Protein AF-A0A433DNU4-F1 (afdb_monomer_lite)

Secondary structure (DSSP, 8-state):
-HHHHHHHHHHHHHHHHHHHHHHHHHHHHHHHHHHHHHHHHHHHHHHHHHHHHHHHHHHHHHHHHHHHHHHHHHHHHHHS-HHHHHHHHHHHHHHHHHTTSS--GGGS-HHHHHHHHT--HHHHHHHHHHHHHHHHTT--TT-

Radius of gyration: 41.93 Å; chains: 1; bounding box: 78×26×116 Å

Sequence (143 aa):
MEQAEAAAIRLRDQNARALVEAERREQQAERIAADRKTAAARAAQDERDTAAAALEAARLRAEAARIEAAAIEHEDYARLSPRERNERR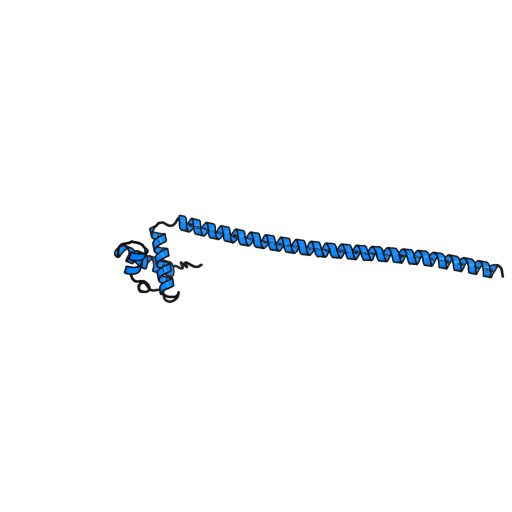VARMLLEASGGEGVTLESVPLADIQEALGVGRTTASELRSAALTLLQTGYSPNS

Foldseek 3Di:
DVVVVVVVVVVVVVVVVVVVVVVVVVVVVVVVVVVVVVVVVVVVVVVVVVVVVVVVVVVVVVVVVVVVVVVVVVVVVVPDDPLRVLLQVLLVQQCVLVVNPDRDLVSDDLVVSCVVSVDDSVSSSVSSVSSVVCVVVPDDPVD

pLDDT: mean 92.31, std 7.17, range [55.88, 98.0]

Structure (mmCIF, N/CA/C/O backbone):
data_AF-A0A433DNU4-F1
#
_entry.id   AF-A0A433DNU4-F1
#
loop_
_atom_site.group_PDB
_atom_site.id
_atom_site.type_symbol
_atom_site.label_atom_id
_atom_site.label_alt_id
_atom_site.label_comp_id
_atom_site.label_asym_id
_atom_site.label_entity_id
_atom_site.label_seq_id
_atom_site.pdbx_PDB_ins_code
_atom_site.Cartn_x
_atom_site.Cartn_y
_atom_site.Cartn_z
_atom_site.occupancy
_atom_site.B_iso_or_equiv
_atom_site.auth_seq_id
_atom_site.auth_comp_id
_atom_site.auth_asym_id
_atom_site.auth_atom_id
_atom_site.pdbx_PDB_model_num
ATOM 1 N N . MET A 1 1 ? 48.368 -1.852 -76.437 1.00 63.19 1 MET A N 1
ATOM 2 C CA . MET A 1 1 ? 48.571 -2.508 -75.125 1.00 63.19 1 MET A CA 1
ATOM 3 C C . MET A 1 1 ? 48.552 -1.491 -73.985 1.00 63.19 1 MET A C 1
ATOM 5 O O . MET A 1 1 ? 47.796 -1.691 -73.049 1.00 63.19 1 MET A O 1
ATOM 9 N N . GLU A 1 2 ? 49.217 -0.342 -74.123 1.00 74.94 2 GLU A N 1
ATOM 10 C CA . GLU A 1 2 ? 49.277 0.739 -73.115 1.00 74.94 2 GLU A CA 1
ATOM 11 C C . GLU A 1 2 ? 47.912 1.271 -72.605 1.00 74.94 2 GLU A C 1
ATOM 13 O O . GLU A 1 2 ? 47.720 1.484 -71.410 1.00 74.94 2 GLU A O 1
ATOM 18 N N . GLN A 1 3 ? 46.903 1.412 -73.476 1.00 78.00 3 GLN A N 1
ATOM 19 C CA . GLN A 1 3 ? 45.555 1.846 -73.061 1.00 78.00 3 GLN A CA 1
ATOM 20 C C . GLN A 1 3 ? 44.812 0.810 -72.195 1.00 78.00 3 GLN A C 1
ATOM 22 O O . GLN A 1 3 ? 44.015 1.187 -71.337 1.00 78.00 3 GLN A O 1
ATOM 27 N N . ALA A 1 4 ? 45.076 -0.485 -72.400 1.00 81.25 4 ALA A N 1
ATOM 28 C CA . ALA A 1 4 ? 44.458 -1.559 -71.624 1.00 81.25 4 ALA A CA 1
ATOM 29 C C . ALA A 1 4 ? 45.068 -1.652 -70.215 1.00 81.25 4 ALA A C 1
ATOM 31 O O . ALA A 1 4 ? 44.347 -1.847 -69.239 1.00 81.25 4 ALA A O 1
ATOM 32 N N . GLU A 1 5 ? 46.377 -1.425 -70.095 1.00 85.44 5 GLU A N 1
ATOM 33 C CA . GLU A 1 5 ? 47.080 -1.363 -68.809 1.00 85.44 5 GLU A CA 1
ATOM 34 C C . GLU A 1 5 ? 46.634 -0.151 -67.982 1.00 85.44 5 GLU A C 1
ATOM 36 O O . GLU A 1 5 ? 46.298 -0.288 -66.805 1.00 85.44 5 GLU A O 1
ATOM 41 N N . ALA A 1 6 ? 46.517 1.024 -68.609 1.00 85.94 6 ALA A N 1
ATOM 42 C CA . ALA A 1 6 ? 46.007 2.222 -67.945 1.00 85.94 6 ALA A CA 1
ATOM 43 C C . ALA A 1 6 ? 44.557 2.052 -67.450 1.00 85.94 6 ALA A C 1
ATOM 45 O O . ALA A 1 6 ? 44.207 2.544 -66.375 1.00 85.94 6 ALA A O 1
ATOM 46 N N . ALA A 1 7 ? 43.708 1.346 -68.203 1.00 88.31 7 ALA A N 1
ATOM 47 C CA . ALA A 1 7 ? 42.344 1.030 -67.781 1.00 88.31 7 ALA A CA 1
ATOM 48 C C . ALA A 1 7 ? 42.316 0.039 -66.603 1.00 88.31 7 ALA A C 1
ATOM 50 O O . ALA A 1 7 ? 41.555 0.240 -65.656 1.00 88.31 7 ALA A O 1
ATOM 51 N N . ALA A 1 8 ? 43.178 -0.982 -66.619 1.00 89.06 8 ALA A N 1
ATOM 52 C CA . ALA A 1 8 ? 43.292 -1.955 -65.534 1.00 89.06 8 ALA A CA 1
ATOM 53 C C . ALA A 1 8 ? 43.754 -1.309 -64.215 1.00 89.06 8 ALA A C 1
ATOM 55 O O . ALA A 1 8 ? 43.208 -1.615 -63.154 1.00 89.06 8 ALA A O 1
ATOM 56 N N . ILE A 1 9 ? 44.703 -0.367 -64.278 1.00 92.31 9 ILE A N 1
ATOM 57 C CA . ILE A 1 9 ? 45.168 0.392 -63.107 1.00 92.31 9 ILE A CA 1
ATOM 58 C C . ILE A 1 9 ? 44.030 1.246 -62.532 1.00 92.31 9 ILE A C 1
ATOM 60 O O . ILE A 1 9 ? 43.756 1.178 -61.336 1.00 92.31 9 ILE A O 1
ATOM 64 N N . ARG A 1 10 ? 43.295 1.980 -63.379 1.00 91.38 10 ARG A N 1
ATOM 65 C CA . ARG A 1 10 ? 42.153 2.798 -62.928 1.00 91.38 10 ARG A CA 1
ATOM 66 C C . ARG A 1 10 ? 41.059 1.959 -62.276 1.00 91.38 10 ARG A C 1
ATOM 68 O O . ARG A 1 10 ? 40.507 2.375 -61.262 1.00 91.38 10 ARG A O 1
ATOM 75 N N . LEU A 1 11 ? 40.756 0.790 -62.836 1.00 92.81 11 LEU A N 1
ATOM 76 C CA . LEU A 1 11 ? 39.760 -0.118 -62.270 1.00 92.81 11 LEU A CA 1
ATOM 77 C C . LEU A 1 11 ? 40.209 -0.658 -60.906 1.00 92.81 11 LEU A C 1
ATOM 79 O O . LEU A 1 11 ? 39.413 -0.718 -59.972 1.00 92.81 11 LEU A O 1
ATOM 83 N N . ARG A 1 12 ? 41.494 -1.000 -60.762 1.00 91.75 12 ARG A N 1
ATOM 84 C CA . ARG A 1 12 ? 42.066 -1.436 -59.482 1.00 91.75 12 ARG A CA 1
ATOM 85 C C . ARG A 1 12 ? 41.983 -0.337 -58.422 1.00 91.75 12 ARG A C 1
ATOM 87 O O . ARG A 1 12 ? 41.582 -0.627 -57.298 1.00 91.75 12 ARG A O 1
ATOM 94 N N . ASP A 1 13 ? 42.292 0.904 -58.784 1.00 93.44 13 ASP A N 1
ATOM 95 C CA . ASP A 1 13 ? 42.215 2.048 -57.871 1.00 93.44 13 ASP A CA 1
ATOM 96 C C . ASP A 1 13 ? 40.772 2.371 -57.466 1.00 93.44 13 ASP A C 1
ATOM 98 O O . ASP A 1 13 ? 40.503 2.672 -56.303 1.00 93.44 13 ASP A O 1
ATOM 102 N N . GLN A 1 14 ? 39.826 2.283 -58.405 1.00 93.69 14 GLN A N 1
ATOM 103 C CA . GLN A 1 14 ? 38.398 2.449 -58.121 1.00 93.69 14 GLN A CA 1
ATOM 104 C C . GLN A 1 14 ? 37.888 1.362 -57.173 1.00 93.69 14 GLN A C 1
ATOM 106 O O . GLN A 1 14 ? 37.231 1.681 -56.184 1.00 93.69 14 GLN A O 1
ATOM 111 N N . ASN A 1 15 ? 38.253 0.103 -57.420 1.00 93.81 15 ASN A N 1
ATOM 112 C CA . ASN A 1 15 ? 37.898 -1.010 -56.543 1.00 93.81 15 ASN A CA 1
ATOM 113 C C . ASN A 1 15 ? 38.523 -0.852 -55.151 1.00 93.81 15 ASN A C 1
ATOM 115 O O . ASN A 1 15 ? 37.842 -1.058 -54.151 1.00 93.81 15 ASN A O 1
ATOM 119 N N . ALA A 1 16 ? 39.786 -0.423 -55.061 1.00 93.75 16 ALA A N 1
ATOM 120 C CA . ALA A 1 16 ? 40.445 -0.172 -53.781 1.00 93.75 16 ALA A CA 1
ATOM 121 C C . ALA A 1 16 ? 39.746 0.942 -52.980 1.00 93.75 16 ALA A C 1
ATOM 123 O O . ALA A 1 16 ? 39.522 0.791 -51.781 1.00 93.75 16 ALA A O 1
ATOM 124 N N . ARG A 1 17 ? 39.340 2.038 -53.636 1.00 94.56 17 ARG A N 1
ATOM 125 C CA . ARG A 1 17 ? 38.573 3.120 -52.991 1.00 94.56 17 ARG A CA 1
ATOM 126 C C . ARG A 1 17 ? 37.192 2.651 -52.538 1.00 94.56 17 ARG A C 1
ATOM 128 O O . ARG A 1 17 ? 36.797 2.953 -51.416 1.00 94.56 17 ARG A O 1
ATOM 135 N N . ALA A 1 18 ? 36.497 1.878 -53.371 1.00 93.88 18 ALA A N 1
ATOM 136 C CA . ALA A 1 18 ? 35.186 1.328 -53.042 1.00 93.88 18 ALA A CA 1
ATOM 137 C C . ALA A 1 18 ? 35.239 0.392 -51.824 1.00 93.88 18 ALA A C 1
ATOM 139 O O . ALA A 1 18 ? 34.358 0.463 -50.972 1.00 93.88 18 ALA A O 1
ATOM 140 N N . LEU A 1 19 ? 36.288 -0.431 -51.700 1.00 95.00 19 LEU A N 1
ATOM 141 C CA . LEU A 1 19 ? 36.490 -1.300 -50.536 1.00 95.00 19 LEU A CA 1
ATOM 142 C C . LEU A 1 19 ? 36.705 -0.494 -49.249 1.00 95.00 19 LEU A C 1
ATOM 144 O O . LEU A 1 19 ? 36.055 -0.769 -48.245 1.00 95.00 19 LEU A O 1
ATOM 148 N N . VAL A 1 20 ? 37.544 0.547 -49.288 1.00 95.56 20 VAL A N 1
ATOM 149 C CA . VAL A 1 20 ? 37.784 1.417 -48.121 1.00 95.56 20 VAL A CA 1
ATOM 150 C C . VAL A 1 20 ? 36.519 2.179 -47.714 1.00 95.56 20 VAL A C 1
ATOM 152 O O . VAL A 1 20 ? 36.244 2.355 -46.528 1.00 95.56 20 VAL A O 1
ATOM 155 N N . GLU A 1 21 ? 35.726 2.654 -48.676 1.00 95.25 21 GLU A N 1
ATOM 156 C CA . GLU A 1 21 ? 34.448 3.311 -48.381 1.00 95.25 21 GLU A CA 1
ATOM 157 C C . GLU A 1 21 ? 33.404 2.341 -47.822 1.00 95.25 21 GLU A C 1
ATOM 159 O O . GLU A 1 21 ? 32.663 2.715 -46.911 1.00 95.25 21 GLU A O 1
ATOM 164 N N . ALA A 1 22 ? 33.352 1.108 -48.333 1.00 95.00 22 ALA A N 1
ATOM 165 C CA . ALA A 1 22 ? 32.481 0.061 -47.811 1.00 95.00 22 ALA A CA 1
ATOM 166 C C . ALA A 1 22 ? 32.835 -0.275 -46.356 1.00 95.00 22 ALA A C 1
ATOM 168 O O . ALA A 1 22 ? 31.951 -0.257 -45.503 1.00 95.00 22 ALA A O 1
ATOM 169 N N . GLU A 1 23 ? 34.124 -0.451 -46.054 1.00 95.81 23 GLU A N 1
ATOM 170 C CA . GLU A 1 23 ? 34.609 -0.725 -44.699 1.00 95.81 23 GLU A CA 1
ATOM 171 C C . GLU A 1 23 ? 34.274 0.424 -43.733 1.00 95.81 23 GLU A C 1
ATOM 173 O O . GLU A 1 23 ? 33.783 0.204 -42.627 1.00 95.81 23 GLU A O 1
ATOM 178 N N . ARG A 1 24 ? 34.444 1.683 -44.161 1.00 95.88 24 ARG A N 1
ATOM 179 C CA . ARG A 1 24 ? 34.055 2.847 -43.343 1.00 95.88 24 ARG A CA 1
ATOM 180 C C . ARG A 1 24 ? 32.555 2.892 -43.061 1.00 95.88 24 ARG A C 1
ATOM 182 O O . ARG A 1 24 ? 32.159 3.247 -41.951 1.00 95.88 24 ARG A O 1
ATOM 189 N N . ARG A 1 25 ? 31.721 2.563 -44.052 1.00 95.94 25 ARG A N 1
ATOM 190 C CA . ARG A 1 25 ? 30.260 2.518 -43.880 1.00 95.94 25 ARG A CA 1
ATOM 191 C C . ARG A 1 25 ? 29.849 1.407 -42.923 1.00 95.94 25 ARG A C 1
ATOM 193 O O . ARG A 1 25 ? 28.977 1.642 -42.093 1.00 95.94 25 ARG A O 1
ATOM 200 N N . GLU A 1 26 ? 30.489 0.247 -43.012 1.00 96.31 26 GLU A N 1
ATOM 201 C CA . GLU A 1 26 ? 30.261 -0.875 -42.101 1.00 96.31 26 GLU A CA 1
ATOM 202 C C . GLU A 1 26 ? 30.638 -0.499 -40.664 1.00 96.31 26 GLU A C 1
ATOM 204 O O . GLU A 1 26 ? 29.782 -0.542 -39.783 1.00 96.31 26 GLU A O 1
ATOM 209 N N . GLN A 1 27 ? 31.843 0.034 -40.443 1.00 96.62 27 GLN A N 1
ATOM 210 C CA . GLN A 1 27 ? 32.275 0.505 -39.120 1.00 96.62 27 GLN A CA 1
ATOM 211 C C . GLN A 1 27 ? 31.345 1.588 -38.547 1.00 96.62 27 GLN A C 1
ATOM 213 O O . GLN A 1 27 ? 31.074 1.624 -37.345 1.00 96.62 27 GLN A O 1
ATOM 218 N N . GLN A 1 28 ? 30.839 2.498 -39.385 1.00 96.69 28 GLN A N 1
ATOM 219 C CA . GLN A 1 28 ? 29.879 3.510 -38.946 1.00 96.69 28 GLN A CA 1
ATOM 220 C C . GLN A 1 28 ? 28.520 2.890 -38.589 1.00 96.69 28 GLN A C 1
ATOM 222 O O . GLN A 1 28 ? 27.920 3.281 -37.586 1.00 96.69 28 GLN A O 1
ATOM 227 N N . ALA A 1 29 ? 28.038 1.926 -39.375 1.00 96.31 29 ALA A N 1
ATOM 228 C CA . ALA A 1 29 ? 26.800 1.209 -39.093 1.00 96.31 29 ALA A CA 1
ATOM 229 C C . ALA A 1 29 ? 26.895 0.413 -37.783 1.00 96.31 29 ALA A C 1
ATOM 231 O O . ALA A 1 29 ? 25.968 0.466 -36.974 1.00 96.31 29 ALA A O 1
ATOM 232 N N . GLU A 1 30 ? 28.027 -0.246 -37.531 1.00 96.94 30 GLU A N 1
ATOM 233 C CA . GLU A 1 30 ? 28.298 -0.960 -36.281 1.00 96.94 30 GLU A CA 1
ATOM 234 C C . GLU A 1 30 ? 28.281 -0.024 -35.070 1.00 96.94 30 GLU A C 1
ATOM 236 O O . GLU A 1 30 ? 27.625 -0.323 -34.070 1.00 96.94 30 GLU A O 1
ATOM 241 N N . ARG A 1 31 ? 28.927 1.147 -35.168 1.00 96.81 31 ARG A N 1
ATOM 242 C CA . ARG A 1 31 ? 28.902 2.162 -34.100 1.00 96.81 31 ARG A CA 1
ATOM 243 C C . ARG A 1 31 ? 27.484 2.643 -33.813 1.00 96.81 31 ARG A C 1
ATOM 245 O O . ARG A 1 31 ? 27.058 2.635 -32.664 1.00 96.81 31 ARG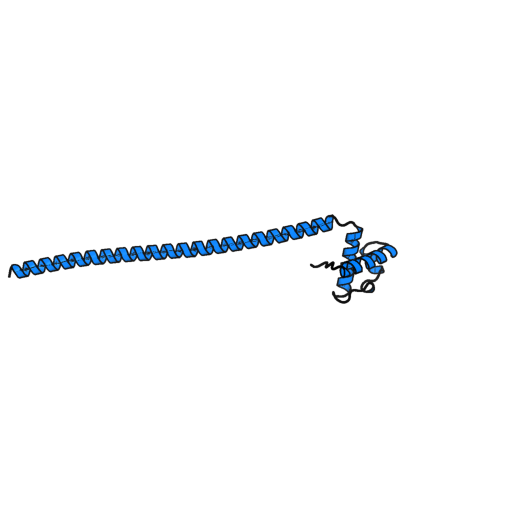 A O 1
ATOM 252 N N . ILE A 1 32 ? 26.718 2.974 -34.855 1.00 97.12 32 ILE A N 1
ATOM 253 C CA . ILE A 1 32 ? 25.320 3.405 -34.705 1.00 97.12 32 ILE A CA 1
ATOM 254 C C . ILE A 1 32 ? 24.474 2.297 -34.063 1.00 97.12 32 ILE A C 1
ATOM 256 O O . ILE A 1 32 ? 23.629 2.580 -33.212 1.00 97.12 32 ILE A O 1
ATOM 260 N N . ALA A 1 33 ? 24.679 1.036 -34.448 1.00 97.12 33 ALA A N 1
ATOM 261 C CA . ALA A 1 33 ? 23.966 -0.094 -33.861 1.00 97.12 33 ALA A CA 1
ATOM 262 C C . ALA A 1 33 ? 24.320 -0.286 -32.375 1.00 97.12 33 ALA A C 1
ATOM 264 O O . ALA A 1 33 ? 23.422 -0.493 -31.554 1.00 97.12 33 ALA A O 1
ATOM 265 N N . ALA A 1 34 ? 25.600 -0.165 -32.015 1.00 97.06 34 ALA A N 1
ATOM 266 C CA . ALA A 1 34 ? 26.070 -0.251 -30.634 1.00 97.06 34 ALA A CA 1
ATOM 267 C C . ALA A 1 34 ? 25.525 0.893 -29.761 1.00 97.06 34 ALA A C 1
ATOM 269 O O . ALA A 1 34 ? 25.031 0.647 -28.654 1.00 97.06 34 ALA A O 1
ATOM 270 N N . ASP A 1 35 ? 25.533 2.123 -30.277 1.00 97.19 35 ASP A N 1
ATOM 271 C CA . ASP A 1 35 ? 25.000 3.298 -29.585 1.00 97.19 35 ASP A CA 1
ATOM 272 C C . ASP A 1 35 ? 23.494 3.159 -29.352 1.00 97.19 35 ASP A C 1
ATOM 274 O O . ASP A 1 35 ? 23.013 3.368 -28.237 1.00 97.19 35 ASP A O 1
ATOM 278 N N . ARG A 1 36 ? 22.742 2.714 -30.368 1.00 96.81 36 ARG A N 1
ATOM 279 C CA . ARG A 1 36 ? 21.298 2.453 -30.245 1.00 96.81 36 ARG A CA 1
ATOM 280 C C . ARG A 1 36 ? 20.996 1.380 -29.209 1.00 96.81 36 ARG A C 1
ATOM 282 O O . ARG A 1 36 ? 20.087 1.558 -28.403 1.00 96.81 36 ARG A O 1
ATOM 289 N N . LYS A 1 37 ? 21.761 0.285 -29.201 1.00 97.25 37 LYS A N 1
ATOM 290 C CA . LYS A 1 37 ? 21.606 -0.783 -28.206 1.00 97.25 37 LYS A CA 1
ATOM 291 C C . LYS A 1 37 ? 21.859 -0.262 -26.790 1.00 97.25 37 LYS A C 1
ATOM 293 O O . LYS A 1 37 ? 21.103 -0.582 -25.878 1.00 97.25 37 LYS A O 1
ATOM 298 N N . THR A 1 38 ? 22.886 0.566 -26.617 1.00 97.44 38 THR A N 1
ATOM 299 C CA . THR A 1 38 ? 23.226 1.168 -25.321 1.00 97.44 38 THR A CA 1
ATOM 300 C C . THR A 1 38 ? 22.156 2.156 -24.861 1.00 97.44 38 THR A C 1
ATOM 302 O O . THR A 1 38 ? 21.745 2.114 -23.704 1.00 97.44 38 THR A O 1
ATOM 305 N N . ALA A 1 39 ? 21.659 3.008 -25.760 1.00 97.50 39 ALA A N 1
ATOM 306 C CA . ALA A 1 39 ? 20.583 3.949 -25.464 1.00 97.50 39 ALA A CA 1
ATOM 307 C C . ALA A 1 39 ? 19.282 3.228 -25.081 1.00 97.50 39 ALA A C 1
ATOM 309 O O . ALA A 1 39 ? 18.659 3.587 -24.087 1.00 97.50 39 ALA A O 1
ATOM 310 N N . ALA A 1 40 ? 18.912 2.171 -25.811 1.00 97.38 40 ALA A N 1
ATOM 311 C CA . ALA A 1 40 ? 17.735 1.364 -25.498 1.00 97.38 40 ALA A CA 1
ATOM 312 C C . ALA A 1 40 ? 17.859 0.658 -24.139 1.00 97.38 40 ALA A C 1
ATOM 314 O O . ALA A 1 40 ? 16.902 0.630 -23.371 1.00 97.38 40 ALA A O 1
ATOM 315 N N . ALA A 1 41 ? 19.041 0.124 -23.813 1.00 97.44 41 ALA A N 1
ATOM 316 C CA . ALA A 1 41 ? 19.285 -0.498 -22.514 1.00 97.44 41 ALA A CA 1
ATOM 317 C C . ALA A 1 41 ? 19.181 0.510 -21.359 1.00 97.44 41 ALA A C 1
ATOM 319 O O . ALA A 1 41 ? 18.607 0.182 -20.325 1.00 97.44 41 ALA A O 1
ATOM 320 N N . ARG A 1 42 ? 19.696 1.735 -21.543 1.00 97.81 42 ARG A N 1
ATOM 321 C CA . ARG A 1 42 ? 19.567 2.817 -20.554 1.00 97.81 42 ARG A CA 1
ATOM 322 C C . ARG A 1 42 ? 18.115 3.237 -20.366 1.00 97.81 42 ARG A C 1
ATOM 324 O O . ARG A 1 42 ? 17.648 3.223 -19.240 1.00 97.81 42 ARG A O 1
ATOM 331 N N . ALA A 1 43 ? 17.386 3.486 -21.454 1.00 97.44 43 ALA A N 1
ATOM 332 C CA . ALA A 1 43 ? 15.970 3.842 -21.382 1.00 97.44 43 ALA A CA 1
ATOM 333 C C . ALA A 1 43 ? 15.143 2.770 -20.649 1.00 97.44 43 ALA A C 1
ATOM 335 O O . ALA A 1 43 ? 14.367 3.089 -19.756 1.00 97.44 43 ALA A O 1
ATOM 336 N N . ALA A 1 44 ? 15.375 1.488 -20.953 1.00 97.44 44 ALA A N 1
ATOM 337 C CA . ALA A 1 44 ? 14.698 0.389 -20.270 1.00 97.44 44 ALA A CA 1
ATOM 338 C C . ALA A 1 44 ? 15.055 0.297 -18.775 1.00 97.44 44 ALA A C 1
ATOM 340 O O . ALA A 1 44 ? 14.233 -0.143 -17.973 1.00 97.44 44 ALA A O 1
ATOM 341 N N . GLN A 1 45 ? 16.277 0.675 -18.392 1.00 97.44 45 GLN A N 1
ATOM 342 C CA . GLN A 1 45 ? 16.684 0.728 -16.991 1.00 97.44 45 GLN A CA 1
ATOM 343 C C . GLN A 1 45 ? 16.027 1.913 -16.271 1.00 97.44 45 GLN A C 1
ATOM 345 O O . GLN A 1 45 ? 15.424 1.715 -15.220 1.00 97.44 45 GLN A O 1
ATOM 350 N N . ASP A 1 46 ? 16.049 3.100 -16.876 1.00 97.56 46 ASP A N 1
ATOM 351 C CA . ASP A 1 46 ? 15.431 4.312 -16.326 1.00 97.56 46 ASP A CA 1
ATOM 352 C C . ASP A 1 46 ? 13.916 4.129 -16.121 1.00 97.56 46 ASP A C 1
ATOM 354 O O . ASP A 1 46 ? 13.360 4.547 -15.102 1.00 97.56 46 ASP A O 1
ATOM 358 N N . GLU A 1 47 ? 13.237 3.446 -17.049 1.00 97.50 47 GLU A N 1
ATOM 359 C CA . GLU A 1 47 ? 11.820 3.085 -16.918 1.00 97.50 47 GLU A CA 1
ATOM 360 C C . GLU A 1 47 ? 11.567 2.158 -15.721 1.00 97.50 47 GLU A C 1
ATOM 362 O O . GLU A 1 47 ? 10.626 2.378 -14.953 1.00 97.50 47 GLU A O 1
ATOM 367 N N . ARG A 1 48 ? 12.414 1.138 -15.527 1.00 97.12 48 ARG A N 1
ATOM 368 C CA . ARG A 1 48 ? 12.307 0.215 -14.384 1.00 97.12 48 ARG A CA 1
ATOM 369 C C . ARG A 1 48 ? 12.530 0.933 -13.064 1.00 97.12 48 ARG A C 1
ATOM 371 O O . ARG A 1 48 ? 11.757 0.724 -12.131 1.00 97.12 48 ARG A O 1
ATOM 378 N N . ASP A 1 49 ? 13.544 1.785 -13.000 1.00 97.31 49 ASP A N 1
ATOM 379 C CA . ASP A 1 49 ? 13.889 2.529 -11.790 1.00 97.31 49 ASP A CA 1
ATOM 380 C C . ASP A 1 49 ? 12.790 3.543 -11.447 1.00 97.31 49 ASP A C 1
ATOM 382 O O . ASP A 1 49 ? 12.384 3.661 -10.289 1.00 97.31 49 ASP A O 1
ATOM 386 N N . THR A 1 50 ? 12.207 4.189 -12.460 1.00 97.25 50 THR A N 1
ATOM 387 C CA . THR A 1 50 ? 11.041 5.069 -12.292 1.00 97.25 50 THR A CA 1
ATOM 388 C C . THR A 1 50 ? 9.825 4.302 -11.768 1.00 97.25 50 THR A C 1
ATOM 390 O O . THR A 1 50 ? 9.161 4.756 -10.834 1.00 97.25 50 THR A O 1
ATOM 393 N N . ALA A 1 51 ? 9.532 3.125 -12.329 1.00 97.62 51 ALA A N 1
ATOM 394 C CA . ALA A 1 51 ? 8.423 2.289 -11.876 1.00 97.62 51 ALA A CA 1
ATOM 395 C C . ALA A 1 51 ? 8.628 1.792 -10.435 1.00 97.62 51 ALA A C 1
ATOM 397 O O . ALA A 1 51 ? 7.691 1.813 -9.633 1.00 97.62 51 ALA A O 1
ATOM 398 N N . ALA A 1 52 ? 9.854 1.396 -10.082 1.00 97.75 52 ALA A N 1
ATOM 399 C CA . ALA A 1 52 ? 10.208 0.984 -8.729 1.00 97.75 52 ALA A CA 1
ATOM 400 C C . ALA A 1 52 ? 10.047 2.140 -7.729 1.00 97.75 52 ALA A C 1
ATOM 402 O O . ALA A 1 52 ? 9.411 1.968 -6.689 1.00 97.75 52 ALA A O 1
ATOM 403 N N . ALA A 1 53 ? 10.533 3.336 -8.067 1.00 97.81 53 ALA A N 1
ATOM 404 C CA . ALA A 1 53 ? 10.379 4.523 -7.230 1.00 97.81 53 ALA A CA 1
ATOM 405 C C . ALA A 1 53 ? 8.903 4.909 -7.031 1.00 97.81 53 ALA A C 1
ATOM 407 O O . ALA A 1 53 ? 8.494 5.259 -5.922 1.00 97.81 53 ALA A O 1
ATOM 408 N N . ALA A 1 54 ? 8.081 4.806 -8.080 1.00 97.88 54 ALA A N 1
ATOM 409 C CA . ALA A 1 54 ? 6.646 5.064 -7.989 1.00 97.88 54 ALA A CA 1
ATOM 410 C C . ALA A 1 54 ? 5.936 4.062 -7.063 1.00 97.88 54 ALA A C 1
ATOM 412 O O . ALA A 1 54 ? 5.093 4.460 -6.253 1.00 97.88 54 ALA A O 1
ATOM 413 N N . LEU A 1 55 ? 6.301 2.779 -7.149 1.00 98.00 55 LEU A N 1
ATOM 414 C CA . LEU A 1 55 ? 5.767 1.730 -6.283 1.00 98.00 55 LEU A CA 1
ATOM 415 C C . LEU A 1 55 ? 6.148 1.959 -4.815 1.00 98.00 55 LEU A C 1
ATOM 417 O O . LEU A 1 55 ? 5.279 1.894 -3.946 1.00 98.00 55 LEU A O 1
ATOM 421 N N . GLU A 1 56 ? 7.414 2.269 -4.535 1.00 98.00 56 GLU A N 1
ATOM 422 C CA . GLU A 1 56 ? 7.871 2.575 -3.175 1.00 98.00 56 GLU A CA 1
ATOM 423 C C . GLU A 1 56 ? 7.180 3.819 -2.610 1.00 98.00 56 GLU A C 1
ATOM 425 O O . GLU A 1 56 ? 6.679 3.798 -1.487 1.00 98.00 56 GLU A O 1
ATOM 430 N N . ALA A 1 57 ? 7.029 4.879 -3.407 1.00 97.31 57 ALA A N 1
ATOM 431 C CA . ALA A 1 57 ? 6.287 6.062 -2.983 1.00 97.31 57 ALA A CA 1
ATOM 432 C C . ALA A 1 57 ? 4.815 5.745 -2.659 1.00 97.31 57 ALA A C 1
ATOM 434 O O . ALA A 1 57 ? 4.258 6.292 -1.708 1.00 97.31 57 ALA A O 1
ATOM 435 N N . ALA A 1 58 ? 4.165 4.866 -3.428 1.00 97.75 58 ALA A N 1
ATOM 436 C CA . ALA A 1 58 ? 2.803 4.421 -3.134 1.00 97.75 58 ALA A CA 1
ATOM 437 C C . ALA A 1 58 ? 2.732 3.611 -1.829 1.00 97.75 58 ALA A C 1
ATOM 439 O O . ALA A 1 58 ? 1.835 3.846 -1.019 1.00 97.75 58 ALA A O 1
ATOM 440 N N . ARG A 1 59 ? 3.699 2.714 -1.591 1.00 97.88 59 ARG A N 1
ATOM 441 C CA . ARG A 1 59 ? 3.805 1.936 -0.345 1.00 97.88 59 ARG A CA 1
ATOM 442 C C . ARG A 1 59 ? 3.982 2.836 0.871 1.00 97.88 59 ARG A C 1
ATOM 444 O O . ARG A 1 59 ? 3.251 2.681 1.841 1.00 97.88 59 ARG A O 1
ATOM 451 N N . LEU A 1 60 ? 4.886 3.811 0.791 1.00 97.94 60 LEU A N 1
ATOM 452 C CA . LEU A 1 60 ? 5.131 4.756 1.881 1.00 97.94 60 LEU A CA 1
ATOM 453 C C . LEU A 1 60 ? 3.895 5.600 2.203 1.00 97.94 60 LEU A C 1
ATOM 455 O O . LEU A 1 60 ? 3.585 5.796 3.373 1.00 97.94 60 LEU A O 1
ATOM 459 N N . ARG A 1 61 ? 3.148 6.056 1.188 1.00 97.12 61 ARG A N 1
ATOM 460 C CA . ARG A 1 61 ? 1.882 6.779 1.412 1.00 97.12 61 ARG A CA 1
ATOM 461 C C . ARG A 1 61 ? 0.821 5.898 2.066 1.00 97.12 61 ARG A C 1
ATOM 463 O O . ARG A 1 61 ? 0.127 6.363 2.962 1.00 97.12 61 ARG A O 1
ATOM 470 N N . ALA A 1 62 ? 0.697 4.645 1.628 1.00 96.88 62 ALA A N 1
ATOM 471 C CA . ALA A 1 62 ? -0.247 3.705 2.226 1.00 96.88 62 ALA A CA 1
ATOM 472 C C . ALA A 1 62 ? 0.101 3.417 3.693 1.00 96.88 62 ALA A C 1
ATOM 474 O O . ALA A 1 62 ? -0.790 3.371 4.535 1.00 96.88 62 ALA A O 1
ATOM 475 N N . GLU A 1 63 ? 1.387 3.267 4.004 1.00 97.50 63 GLU A N 1
ATOM 476 C CA . GLU A 1 63 ? 1.837 3.041 5.375 1.00 97.50 63 GLU A CA 1
ATOM 477 C C . GLU A 1 63 ? 1.645 4.278 6.257 1.00 97.50 63 GLU A C 1
ATOM 479 O O . GLU A 1 63 ? 1.133 4.161 7.366 1.00 97.50 63 GLU A O 1
ATOM 484 N N . ALA A 1 64 ? 1.952 5.474 5.745 1.00 96.12 64 ALA A N 1
ATOM 485 C CA . ALA A 1 64 ? 1.680 6.724 6.449 1.00 96.12 64 ALA A CA 1
ATOM 486 C C . ALA A 1 64 ? 0.187 6.869 6.785 1.00 96.12 64 ALA A C 1
ATOM 488 O O . ALA A 1 64 ? -0.153 7.136 7.933 1.00 96.12 64 ALA A O 1
ATOM 489 N N . ALA A 1 65 ? -0.702 6.589 5.827 1.00 95.69 65 ALA A N 1
ATOM 490 C CA . ALA A 1 65 ? -2.146 6.638 6.053 1.00 95.69 65 ALA A CA 1
ATOM 491 C C . ALA A 1 65 ? -2.616 5.642 7.130 1.00 95.69 65 ALA A C 1
ATOM 493 O O . ALA A 1 65 ? -3.497 5.967 7.922 1.00 95.69 65 ALA A O 1
ATOM 494 N N . ARG A 1 66 ? -2.022 4.441 7.198 1.00 95.12 66 ARG A N 1
ATOM 495 C CA . ARG A 1 66 ? -2.323 3.464 8.263 1.00 95.12 66 ARG A CA 1
ATOM 496 C C . ARG A 1 66 ? -1.864 3.949 9.631 1.00 95.12 66 ARG A C 1
ATOM 498 O O . ARG A 1 66 ? -2.599 3.799 10.600 1.00 95.12 66 ARG A O 1
ATOM 505 N N . ILE A 1 67 ? -0.664 4.521 9.708 1.00 94.19 67 ILE A N 1
ATOM 506 C CA . ILE A 1 67 ? -0.122 5.069 10.956 1.00 94.19 67 ILE A CA 1
ATOM 507 C C . ILE A 1 67 ? -0.990 6.234 11.440 1.00 94.19 67 ILE A C 1
ATOM 509 O O . ILE A 1 67 ? -1.320 6.293 12.620 1.00 94.19 67 ILE A O 1
ATOM 513 N N . GLU A 1 68 ? -1.392 7.132 10.540 1.00 92.12 68 GLU A N 1
ATOM 514 C CA . GLU A 1 68 ? -2.285 8.249 10.860 1.00 92.12 68 GLU A CA 1
ATOM 515 C C . GLU A 1 68 ? -3.657 7.763 11.340 1.00 92.12 68 GLU A C 1
ATOM 517 O O . GLU A 1 68 ? -4.138 8.238 12.367 1.00 92.12 68 GLU A O 1
ATOM 522 N N . ALA A 1 69 ? -4.260 6.780 10.662 1.00 89.19 69 ALA A N 1
ATOM 523 C CA . ALA A 1 69 ? -5.524 6.182 11.091 1.00 89.19 69 ALA A CA 1
ATOM 524 C C . ALA A 1 69 ? -5.414 5.563 12.495 1.00 89.19 69 ALA A C 1
ATOM 526 O O . ALA A 1 69 ? -6.215 5.883 13.371 1.00 89.19 69 ALA A O 1
ATOM 527 N N . ALA A 1 70 ? -4.367 4.771 12.747 1.00 86.06 70 ALA A N 1
ATOM 528 C CA . ALA A 1 70 ? -4.122 4.188 14.063 1.00 86.06 70 ALA A CA 1
ATOM 529 C C . ALA A 1 70 ? -3.894 5.265 15.139 1.00 86.06 70 ALA A C 1
ATOM 531 O O . ALA A 1 70 ? -4.383 5.143 16.261 1.00 86.06 70 ALA A O 1
ATOM 532 N N . ALA A 1 71 ? -3.177 6.346 14.816 1.00 85.12 71 ALA A N 1
ATOM 533 C CA . ALA A 1 71 ? -2.971 7.459 15.738 1.00 85.12 71 ALA A CA 1
ATOM 534 C C . ALA A 1 71 ? -4.294 8.154 16.096 1.00 85.12 71 ALA A C 1
ATOM 536 O O . ALA A 1 71 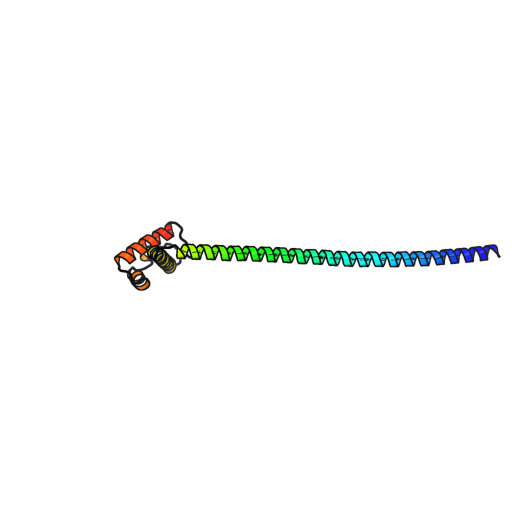? -4.535 8.419 17.273 1.00 85.12 71 ALA A O 1
ATOM 537 N N . ILE A 1 72 ? -5.170 8.384 15.112 1.00 81.12 72 ILE A N 1
ATOM 538 C CA . ILE A 1 72 ? -6.508 8.951 15.329 1.00 81.12 72 ILE A CA 1
ATOM 539 C C . ILE A 1 72 ? -7.343 8.025 16.216 1.00 81.12 72 ILE A C 1
ATOM 541 O O . ILE A 1 72 ? -7.916 8.483 17.200 1.00 81.12 72 ILE A O 1
ATOM 545 N N . GLU A 1 73 ? -7.360 6.721 15.940 1.00 83.31 73 GLU A N 1
ATOM 546 C CA . GLU A 1 73 ? -8.075 5.743 16.769 1.00 83.31 73 GLU A CA 1
ATOM 547 C C . GLU A 1 73 ? -7.567 5.728 18.218 1.00 83.31 73 GLU A C 1
ATOM 549 O O . GLU A 1 73 ? -8.355 5.669 19.168 1.00 83.31 73 GLU A O 1
ATOM 554 N N . HIS A 1 74 ? -6.248 5.818 18.410 1.00 82.25 74 HIS A N 1
ATOM 555 C CA . HIS A 1 74 ? -5.641 5.911 19.734 1.00 82.25 74 HIS A CA 1
ATOM 556 C C . HIS A 1 74 ? -5.995 7.219 20.449 1.00 82.25 74 HIS A C 1
ATOM 558 O O . HIS A 1 74 ? -6.301 7.187 21.644 1.00 82.25 74 HIS A O 1
ATOM 564 N N . GLU A 1 75 ? -5.983 8.354 19.749 1.00 77.62 75 GLU A N 1
ATOM 565 C CA . GLU A 1 75 ? -6.417 9.638 20.301 1.00 77.62 75 GLU A CA 1
ATOM 566 C C . GLU A 1 75 ? -7.896 9.622 20.683 1.00 77.62 75 GLU A C 1
ATOM 568 O O . GLU A 1 75 ? -8.253 10.049 21.782 1.00 77.62 75 GLU A O 1
ATOM 573 N N . ASP A 1 76 ? -8.757 9.089 19.821 1.00 81.00 76 ASP A N 1
ATOM 574 C CA . ASP A 1 76 ? -10.185 8.966 20.089 1.00 81.00 76 ASP A CA 1
ATOM 575 C C . ASP A 1 76 ? -10.425 8.071 21.304 1.00 81.00 76 ASP A C 1
ATOM 577 O O . ASP A 1 76 ? -11.180 8.437 22.207 1.00 81.00 76 ASP A O 1
ATOM 581 N N . TYR A 1 77 ? -9.705 6.951 21.416 1.00 82.31 77 TYR A N 1
ATOM 582 C CA . TYR A 1 77 ? -9.742 6.108 22.610 1.00 82.31 77 TYR A CA 1
ATOM 583 C C . TYR A 1 77 ? -9.235 6.833 23.872 1.00 82.31 77 TYR A C 1
ATOM 585 O O . TYR A 1 77 ? -9.778 6.652 24.973 1.00 82.31 77 TYR A O 1
ATOM 593 N N . ALA A 1 78 ? -8.208 7.677 23.738 1.00 82.81 78 ALA A N 1
ATOM 594 C CA . ALA A 1 78 ? -7.692 8.502 24.828 1.00 82.81 78 ALA A CA 1
ATOM 595 C C . ALA A 1 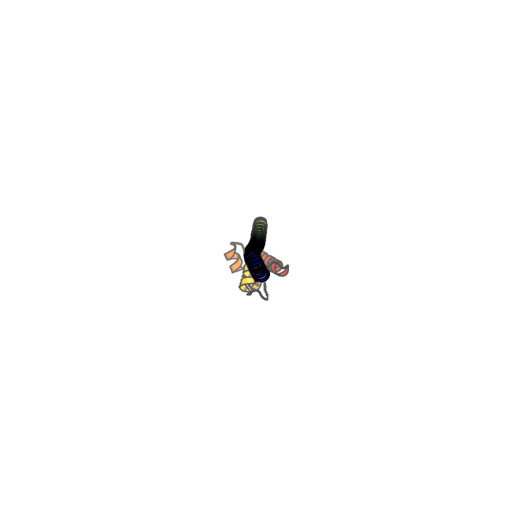78 ? -8.703 9.576 25.274 1.00 82.81 78 ALA A C 1
ATOM 597 O O . ALA A 1 78 ? -8.763 9.881 26.467 1.00 82.81 78 ALA A O 1
ATOM 598 N N . ARG A 1 79 ? -9.542 10.081 24.361 1.00 89.00 79 ARG A N 1
ATOM 599 C CA . ARG A 1 79 ? -10.620 11.043 24.653 1.00 89.00 79 ARG A CA 1
ATOM 600 C C . ARG A 1 79 ? -11.843 10.413 25.321 1.00 89.00 79 ARG A C 1
ATOM 602 O O . ARG A 1 79 ? -12.560 11.125 26.017 1.00 89.00 79 ARG A O 1
ATOM 609 N N . LEU A 1 80 ? -12.065 9.103 25.166 1.00 90.69 80 LEU A N 1
ATOM 610 C CA . LEU A 1 80 ? -13.163 8.409 25.846 1.00 90.69 80 LEU A CA 1
ATOM 611 C C . LEU A 1 80 ? -13.042 8.522 27.370 1.00 90.69 80 LEU A C 1
ATOM 613 O O . LEU A 1 80 ? -11.996 8.243 27.965 1.00 90.69 80 LEU A O 1
ATOM 617 N N . SER A 1 81 ? -14.156 8.841 28.015 1.00 92.50 81 SER A N 1
ATOM 618 C CA . SER A 1 81 ? -14.305 8.747 29.460 1.00 92.50 81 SER A CA 1
ATOM 619 C C . SER A 1 81 ? -14.151 7.294 29.945 1.00 92.50 81 SER A C 1
ATOM 621 O O . SER A 1 81 ? -14.360 6.340 29.185 1.00 92.50 81 SER A O 1
ATOM 623 N N . PRO A 1 82 ? -13.838 7.074 31.238 1.00 91.38 82 PRO A N 1
ATOM 624 C CA . PRO A 1 82 ? -13.787 5.728 31.810 1.00 91.38 82 PRO A CA 1
ATOM 625 C C . PRO A 1 82 ? -15.076 4.923 31.590 1.00 91.38 82 PRO A C 1
ATOM 627 O O . PRO A 1 82 ? -15.016 3.715 31.368 1.00 91.38 82 PRO A O 1
ATOM 630 N N . ARG A 1 83 ? -16.240 5.590 31.605 1.00 93.12 83 ARG A N 1
ATOM 631 C CA . ARG A 1 83 ? -17.531 4.946 31.350 1.00 93.12 83 ARG A CA 1
ATOM 632 C C . ARG A 1 83 ? -17.642 4.466 29.903 1.00 93.12 83 ARG A C 1
ATOM 634 O O . ARG A 1 83 ? -17.926 3.294 29.693 1.00 93.12 83 ARG A O 1
ATOM 641 N N . GLU A 1 84 ? -17.348 5.317 28.924 1.00 93.00 84 GLU A N 1
ATOM 642 C CA . GLU A 1 84 ? -17.437 4.953 27.499 1.00 93.00 84 GLU A CA 1
ATOM 643 C C . GLU A 1 84 ? -16.459 3.825 27.128 1.00 93.00 84 GLU A C 1
ATOM 645 O O . GLU A 1 84 ? -16.790 2.931 26.347 1.00 93.00 84 GLU A O 1
ATOM 650 N N . ARG A 1 85 ? -15.261 3.803 27.731 1.00 92.50 85 ARG A N 1
ATOM 651 C CA . ARG A 1 85 ? -14.319 2.680 27.566 1.00 92.50 85 ARG A CA 1
ATOM 652 C C . ARG A 1 85 ? -14.898 1.368 28.091 1.00 92.50 85 ARG A C 1
ATOM 654 O O . ARG A 1 85 ? -14.735 0.331 27.446 1.00 92.50 85 ARG A O 1
ATOM 661 N N . ASN A 1 86 ? -15.581 1.415 29.233 1.00 94.62 86 ASN A N 1
ATOM 662 C CA . ASN A 1 86 ? -16.249 0.252 29.807 1.00 94.62 86 ASN A CA 1
ATOM 663 C C . ASN A 1 86 ? -17.424 -0.210 28.937 1.00 94.62 86 ASN A C 1
ATOM 665 O O . ASN A 1 86 ? -17.533 -1.405 28.683 1.00 94.62 86 ASN A O 1
ATOM 669 N N . GLU A 1 87 ? -18.242 0.704 28.408 1.00 95.06 87 GLU A N 1
ATOM 670 C CA . GLU A 1 87 ? -19.333 0.373 27.476 1.00 95.06 87 GLU A CA 1
ATOM 671 C C . GLU A 1 87 ? -18.799 -0.346 26.227 1.00 95.06 87 GLU A C 1
ATOM 673 O O . GLU A 1 87 ? -19.295 -1.411 25.863 1.00 95.06 87 GLU A O 1
ATOM 678 N N . ARG A 1 88 ? -17.704 0.147 25.629 1.00 94.06 8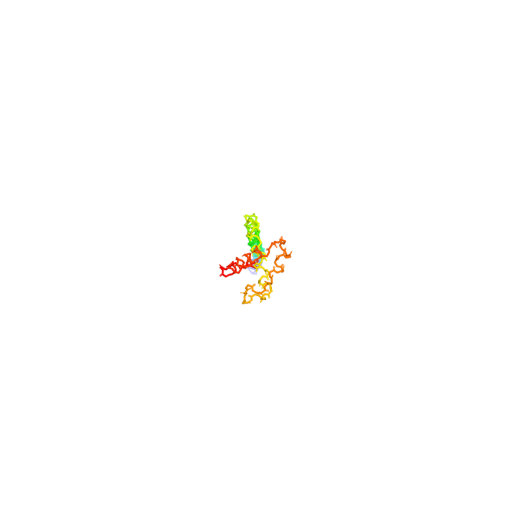8 ARG A N 1
ATOM 679 C CA . ARG A 1 88 ? -17.042 -0.524 24.494 1.00 94.06 88 ARG A CA 1
ATOM 680 C C . ARG A 1 88 ? -16.430 -1.877 24.863 1.00 94.06 88 ARG A C 1
ATOM 682 O O . ARG A 1 88 ? -16.421 -2.794 24.044 1.00 94.06 88 ARG A O 1
ATOM 689 N N . ARG A 1 89 ? -15.917 -2.028 26.089 1.00 93.69 89 ARG A N 1
ATOM 690 C CA . ARG A 1 89 ? -15.397 -3.311 26.587 1.00 93.69 89 ARG A CA 1
ATOM 691 C C . ARG A 1 89 ? -16.515 -4.338 26.749 1.00 93.69 89 ARG A C 1
ATOM 693 O O . ARG A 1 89 ? -16.338 -5.470 26.314 1.00 93.69 89 ARG A O 1
ATOM 700 N N . VAL A 1 90 ? -17.670 -3.934 27.277 1.00 95.25 90 VAL A N 1
ATOM 701 C CA . VAL A 1 90 ? -18.858 -4.799 27.361 1.00 95.25 90 VAL A CA 1
ATOM 702 C C . VAL A 1 90 ? -19.417 -5.109 25.971 1.00 95.25 90 VAL A C 1
ATOM 704 O O . VAL A 1 90 ? -19.806 -6.244 25.721 1.00 95.25 90 VAL A O 1
ATOM 707 N N . ALA A 1 91 ? -19.387 -4.160 25.031 1.00 94.81 91 ALA A N 1
ATOM 708 C CA . ALA A 1 91 ? -19.802 -4.405 23.647 1.00 94.81 91 ALA A CA 1
ATOM 709 C C . ALA A 1 91 ? -18.947 -5.494 22.974 1.00 94.81 91 ALA A C 1
ATOM 711 O O . ALA A 1 91 ? -19.487 -6.367 22.299 1.00 94.81 91 ALA A O 1
ATOM 712 N N . ARG A 1 92 ? -17.628 -5.501 23.222 1.00 94.19 92 ARG A N 1
ATOM 713 C CA . ARG A 1 92 ? -16.743 -6.598 22.792 1.00 94.19 92 ARG A CA 1
ATOM 714 C C . ARG A 1 92 ? -17.124 -7.934 23.427 1.00 94.19 92 ARG A C 1
ATOM 716 O O . ARG A 1 92 ? -17.241 -8.911 22.699 1.00 94.19 92 ARG A O 1
ATOM 723 N N . MET A 1 93 ? -17.380 -7.962 24.738 1.00 94.00 93 MET A N 1
ATOM 724 C CA . MET A 1 93 ? -17.816 -9.184 25.433 1.00 94.00 93 MET A CA 1
ATOM 725 C C . MET A 1 93 ? -19.112 -9.744 24.828 1.00 94.00 93 MET A C 1
ATOM 727 O O . MET A 1 93 ? -19.221 -10.946 24.611 1.00 94.00 93 MET A O 1
ATOM 731 N N . LEU A 1 94 ? -20.083 -8.877 24.520 1.00 94.06 94 LEU A N 1
ATOM 732 C CA . LEU A 1 94 ? -21.357 -9.269 23.911 1.00 94.06 94 LEU A CA 1
ATOM 733 C C . LEU A 1 94 ? -21.179 -9.860 22.505 1.00 94.06 94 LEU A C 1
ATOM 735 O O . LEU A 1 94 ? -21.793 -10.879 22.188 1.00 94.06 94 LEU A O 1
ATOM 739 N N . LEU A 1 95 ? -20.340 -9.245 21.668 1.00 92.12 95 LEU A N 1
ATOM 740 C CA . LEU A 1 95 ? -20.027 -9.755 20.328 1.00 92.12 95 LEU A CA 1
ATOM 741 C C . LEU A 1 95 ? -19.288 -11.094 20.371 1.00 92.12 95 LEU A C 1
ATOM 743 O O . LEU A 1 95 ? -19.633 -12.006 19.626 1.00 92.12 95 LEU A O 1
ATOM 747 N N . GLU A 1 96 ? -18.297 -11.219 21.251 1.00 92.31 96 GLU A N 1
ATOM 748 C CA . GLU A 1 96 ? -17.517 -12.446 21.411 1.00 92.31 96 GLU A CA 1
ATOM 749 C C . GLU A 1 96 ? -18.402 -13.606 21.885 1.00 92.31 96 GLU A C 1
ATOM 751 O O . GLU A 1 96 ? -18.387 -14.679 21.287 1.00 92.31 96 GLU A O 1
ATOM 756 N N . ALA A 1 97 ? -19.254 -13.371 22.888 1.00 91.94 97 ALA A N 1
ATOM 757 C CA . ALA A 1 97 ? -20.145 -14.395 23.431 1.00 91.94 97 ALA A CA 1
ATOM 758 C C . ALA A 1 97 ? -21.273 -14.816 22.470 1.00 91.94 97 ALA A C 1
ATOM 760 O O . ALA A 1 97 ? -21.779 -15.932 22.563 1.00 91.94 97 ALA A O 1
ATOM 761 N N . SER A 1 98 ? -21.679 -13.938 21.549 1.00 89.44 98 SER A N 1
ATOM 762 C CA . SER A 1 98 ? -22.699 -14.235 20.529 1.00 89.44 98 SER A CA 1
ATOM 763 C C . SER A 1 98 ? -22.125 -14.826 19.237 1.00 89.44 98 SER A C 1
ATOM 765 O O . SER A 1 98 ? -22.888 -15.240 18.369 1.00 89.44 98 SER A O 1
ATOM 767 N N . GLY A 1 99 ? -20.798 -14.870 19.077 1.00 82.88 99 GLY A N 1
ATOM 768 C CA . GLY A 1 99 ? -20.168 -15.293 17.823 1.00 82.88 99 GLY A CA 1
ATOM 769 C C . GLY A 1 99 ? -20.380 -14.309 16.664 1.00 82.88 99 GLY A C 1
ATOM 770 O O . GLY A 1 99 ? -20.208 -14.687 15.509 1.00 82.88 99 GLY A O 1
ATOM 771 N N . GLY A 1 100 ? -20.748 -13.057 16.957 1.00 76.62 100 GLY A N 1
ATOM 772 C CA . GLY A 1 100 ? -20.925 -11.990 15.968 1.00 76.62 100 GLY A CA 1
ATOM 773 C C . GLY A 1 100 ? -22.313 -11.887 15.323 1.00 76.62 100 GLY A C 1
ATOM 774 O O . GLY A 1 100 ? -22.569 -10.905 14.629 1.00 76.62 100 GLY A O 1
ATOM 775 N N . GLU A 1 101 ? -23.231 -12.824 15.576 1.00 76.12 101 GLU A N 1
ATOM 776 C CA . GLU A 1 101 ? -24.603 -12.788 15.054 1.00 76.12 101 GLU A CA 1
ATOM 777 C C . GLU A 1 101 ? -25.636 -12.771 16.188 1.00 76.12 101 GLU A C 1
ATOM 779 O O . GLU A 1 101 ? -25.476 -13.426 17.213 1.00 76.12 101 GLU A O 1
ATOM 784 N N . GLY A 1 102 ? -26.730 -12.021 16.008 1.00 81.06 102 GLY A N 1
ATOM 785 C CA . GLY A 1 102 ? -27.865 -12.060 16.937 1.00 81.06 102 GLY A CA 1
ATOM 786 C C . GLY A 1 102 ? -27.538 -11.607 18.365 1.00 81.06 102 GLY A C 1
ATOM 787 O O . GLY A 1 102 ? -28.043 -12.197 19.318 1.00 81.06 102 GLY A O 1
ATOM 788 N N . VAL A 1 103 ? -26.698 -10.577 18.527 1.00 88.19 103 VAL A N 1
ATOM 789 C CA . VAL A 1 103 ? -26.286 -10.076 19.848 1.00 88.19 103 VAL A CA 1
ATOM 790 C C . VAL A 1 103 ? -27.498 -9.679 20.696 1.00 88.19 103 VAL A C 1
ATOM 792 O O . VAL A 1 103 ? -28.303 -8.835 20.297 1.00 88.19 103 VAL A O 1
ATOM 795 N N . THR A 1 104 ? -27.603 -10.244 21.900 1.00 90.69 104 THR A N 1
ATOM 796 C CA . THR A 1 104 ? -28.641 -9.895 22.882 1.00 90.69 104 THR A CA 1
ATOM 797 C C . THR A 1 104 ? -28.014 -9.505 24.214 1.00 90.69 104 THR A C 1
ATOM 799 O O . THR A 1 104 ? -26.860 -9.827 24.483 1.00 90.69 104 THR A O 1
ATOM 802 N N . LEU A 1 105 ? -28.780 -8.844 25.090 1.00 90.06 105 LEU A N 1
ATOM 803 C CA . LEU A 1 105 ? -28.304 -8.508 26.439 1.00 90.06 105 LEU A CA 1
ATOM 804 C C . LEU A 1 105 ? -27.885 -9.747 27.231 1.00 90.06 105 LEU A C 1
ATOM 806 O O . LEU A 1 105 ? -26.973 -9.669 28.046 1.00 90.06 105 LEU A O 1
ATOM 810 N N . GLU A 1 106 ? -28.530 -10.886 26.993 1.00 90.50 106 GLU A N 1
ATOM 811 C CA . GLU A 1 106 ? -28.294 -12.102 27.771 1.00 90.50 106 GLU A CA 1
ATOM 812 C C . GLU A 1 106 ? -27.165 -12.968 27.218 1.00 90.50 106 GLU A C 1
ATOM 814 O O . GLU A 1 106 ? -26.825 -13.979 27.826 1.00 90.50 106 GLU A O 1
ATOM 819 N N . SER A 1 107 ? -26.521 -12.532 26.129 1.00 90.56 107 SER A N 1
ATOM 820 C CA . SER A 1 107 ? -25.287 -13.142 25.631 1.00 90.56 107 SER A CA 1
ATOM 821 C C . SER A 1 107 ? -24.164 -13.090 26.674 1.00 90.56 107 SER A C 1
ATOM 823 O O . SER A 1 107 ? -23.302 -13.959 26.672 1.00 90.56 107 SER A O 1
ATOM 825 N N . VAL A 1 108 ? -24.183 -12.107 27.586 1.00 93.69 108 VAL A N 1
ATOM 826 C CA . VAL A 1 108 ? -23.213 -11.993 28.685 1.00 93.69 108 VAL A CA 1
ATOM 827 C C . VAL A 1 108 ? -23.939 -11.810 30.028 1.00 93.69 108 VAL A C 1
ATOM 829 O O . VAL A 1 108 ? -24.668 -10.821 30.210 1.00 93.69 108 VAL A O 1
ATOM 832 N N . PRO A 1 109 ? -23.734 -12.717 31.001 1.00 95.50 109 PRO A N 1
ATOM 833 C CA . PRO A 1 109 ? -24.232 -12.572 32.366 1.00 95.50 109 PRO A CA 1
ATOM 834 C C . PRO A 1 109 ? -23.738 -11.299 33.068 1.00 95.50 109 PRO A C 1
ATOM 836 O O . PRO A 1 109 ? -22.592 -10.876 32.930 1.00 95.50 109 PRO A O 1
ATOM 839 N N . LEU A 1 110 ? -24.584 -10.706 33.921 1.00 96.50 110 LEU A N 1
ATOM 840 C CA . LEU A 1 110 ? -24.189 -9.540 34.728 1.00 96.50 110 LEU A CA 1
ATOM 841 C C . LEU A 1 110 ? -23.037 -9.843 35.694 1.00 96.50 110 LEU A C 1
ATOM 843 O O . LEU A 1 110 ? -22.314 -8.925 36.072 1.00 96.50 110 LEU A O 1
ATOM 847 N N . ALA A 1 111 ? -22.898 -11.089 36.154 1.00 96.62 111 ALA A N 1
ATOM 848 C CA . ALA A 1 111 ? -21.805 -11.497 37.037 1.00 96.62 111 ALA A CA 1
ATOM 849 C C . ALA A 1 111 ? -20.447 -11.310 36.346 1.00 96.62 111 ALA A C 1
ATOM 851 O O . ALA A 1 111 ? -19.578 -10.641 36.895 1.00 96.62 111 ALA A O 1
ATOM 852 N N . ASP A 1 112 ? -20.339 -11.766 35.102 1.00 97.00 112 ASP A N 1
ATOM 853 C CA . ASP A 1 112 ? -19.119 -11.703 34.299 1.00 97.00 112 ASP A CA 1
ATOM 854 C C . ASP A 1 112 ? -18.693 -10.252 34.032 1.00 97.00 112 ASP A C 1
ATOM 856 O O . ASP A 1 112 ? -17.513 -9.917 34.082 1.00 97.00 112 ASP A O 1
ATOM 860 N N . ILE A 1 113 ? -19.656 -9.345 33.819 1.00 96.94 113 ILE A N 1
ATOM 861 C CA . ILE A 1 113 ? -19.377 -7.907 33.656 1.00 96.94 113 ILE A CA 1
ATOM 862 C C . ILE A 1 113 ? -18.892 -7.281 34.971 1.00 96.94 113 ILE A C 1
ATOM 864 O O . ILE A 1 113 ? -17.971 -6.463 34.961 1.00 96.94 113 ILE A O 1
ATOM 868 N N . GLN A 1 114 ? -19.508 -7.641 36.102 1.00 97.81 114 GLN A N 1
ATOM 869 C CA . GLN A 1 114 ? -19.089 -7.151 37.421 1.00 97.81 114 GLN A CA 1
ATOM 870 C C . GLN A 1 114 ? -17.669 -7.613 37.749 1.00 97.81 114 GLN A C 1
ATOM 872 O O . GLN A 1 114 ? -16.866 -6.804 38.204 1.00 97.81 114 GLN A O 1
ATOM 877 N N . GLU A 1 115 ? -17.350 -8.879 37.477 1.00 97.00 115 GLU A N 1
ATOM 878 C CA . GLU A 1 115 ? -16.017 -9.444 37.680 1.00 97.00 115 GLU A CA 1
ATOM 879 C C . GLU A 1 115 ? -14.981 -8.786 36.759 1.00 97.00 115 GLU A C 1
ATOM 881 O O . GLU A 1 115 ? -13.946 -8.316 37.229 1.00 97.00 115 GLU A O 1
ATOM 886 N N . ALA A 1 116 ? -15.282 -8.662 35.463 1.00 96.12 116 ALA A N 1
ATOM 887 C CA . ALA A 1 116 ? -14.350 -8.117 34.479 1.00 96.12 116 ALA A CA 1
ATOM 888 C C . ALA A 1 116 ? -14.030 -6.625 34.683 1.00 96.12 116 ALA A C 1
ATOM 890 O O . ALA A 1 116 ? -12.945 -6.171 34.306 1.00 96.12 116 ALA A O 1
ATOM 891 N N . LEU A 1 117 ? -14.975 -5.848 35.227 1.00 95.38 117 LEU A N 1
ATOM 892 C CA . LEU A 1 117 ? -14.851 -4.391 35.364 1.00 95.38 117 LEU A CA 1
ATOM 893 C C . LEU A 1 117 ? -14.753 -3.900 36.814 1.00 95.38 117 LEU A C 1
ATOM 895 O O . LEU A 1 117 ? -14.512 -2.713 37.026 1.00 95.38 117 LEU A O 1
ATOM 899 N N . GLY A 1 118 ? -14.961 -4.769 37.806 1.00 95.44 118 GLY A N 1
ATOM 900 C CA . GLY A 1 118 ? -14.982 -4.393 39.223 1.00 95.44 118 GLY A CA 1
ATOM 901 C C . GLY A 1 118 ? -16.119 -3.433 39.594 1.00 95.44 118 GLY A C 1
ATOM 902 O O . GLY A 1 118 ? -15.958 -2.603 40.487 1.00 95.44 118 GLY A O 1
ATOM 903 N N . VAL A 1 119 ? -17.254 -3.496 38.890 1.00 96.19 119 VAL A N 1
ATOM 904 C CA . VAL A 1 119 ? -18.406 -2.596 39.090 1.00 96.19 119 VAL A CA 1
ATOM 905 C C . VAL A 1 119 ? -19.561 -3.299 39.802 1.00 96.19 119 VAL A C 1
ATOM 907 O O . VAL A 1 119 ? -19.654 -4.522 39.800 1.00 96.19 119 VAL A O 1
ATOM 910 N N . GLY A 1 120 ? -20.479 -2.531 40.393 1.00 97.19 120 GLY A N 1
ATOM 911 C CA . GLY A 1 120 ? -21.692 -3.083 41.003 1.00 97.19 120 GLY A CA 1
ATOM 912 C C . GLY A 1 120 ? -22.733 -3.543 39.975 1.00 97.19 120 GLY A C 1
ATOM 913 O O . GLY A 1 120 ? -22.746 -3.086 38.831 1.00 97.19 120 GLY A O 1
ATOM 914 N N . ARG A 1 121 ? -23.666 -4.404 40.402 1.00 96.06 121 ARG A N 1
ATOM 915 C CA . ARG A 1 121 ? -24.725 -4.991 39.555 1.00 96.06 121 ARG A CA 1
ATOM 916 C C . ARG A 1 121 ? -25.531 -3.967 38.750 1.00 96.06 121 ARG A C 1
ATOM 918 O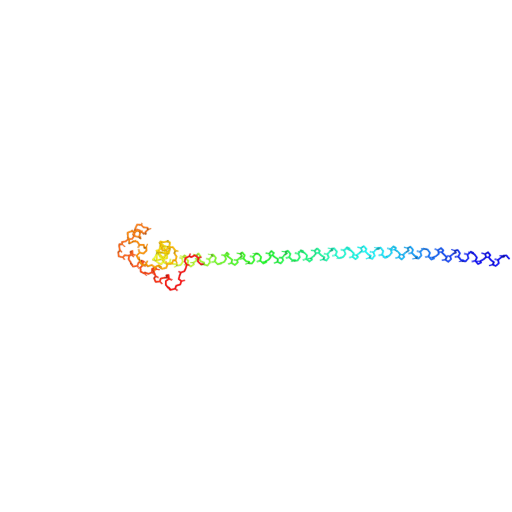 O . ARG A 1 121 ? -25.790 -4.200 37.573 1.00 96.06 121 ARG A O 1
ATOM 925 N N . THR A 1 122 ? -25.922 -2.848 39.363 1.00 96.81 122 THR A N 1
ATOM 926 C CA . THR A 1 122 ? -26.680 -1.782 38.681 1.00 96.81 122 THR A CA 1
ATOM 927 C C . THR A 1 122 ? -25.867 -1.191 37.533 1.00 96.81 122 THR A C 1
ATOM 929 O O . THR A 1 122 ? -26.338 -1.152 36.401 1.00 96.81 122 THR A O 1
ATOM 932 N N . THR A 1 123 ? -24.609 -0.829 37.795 1.00 97.06 123 THR A N 1
ATOM 933 C CA . THR A 1 123 ? -23.691 -0.297 36.782 1.00 97.06 123 THR A CA 1
ATOM 934 C C . THR A 1 123 ? -23.414 -1.317 35.682 1.00 97.06 123 THR A C 1
ATOM 936 O O . THR A 1 123 ? -23.445 -0.961 34.512 1.00 97.06 123 THR A O 1
ATOM 939 N N . ALA A 1 124 ? -23.209 -2.592 36.023 1.00 96.88 124 ALA A N 1
ATOM 940 C CA . ALA A 1 124 ? -23.049 -3.655 35.031 1.00 96.88 124 ALA A CA 1
ATOM 941 C C . ALA A 1 124 ? -24.270 -3.766 34.103 1.00 96.88 124 ALA A C 1
ATOM 943 O O . ALA A 1 124 ? -24.112 -3.896 32.891 1.00 96.88 124 ALA A O 1
ATOM 944 N N . SER A 1 125 ? -25.484 -3.662 34.654 1.00 97.00 125 SER A N 1
ATOM 945 C CA . SER A 1 125 ? -26.718 -3.683 33.863 1.00 97.00 125 SER A CA 1
ATOM 946 C C . SER A 1 125 ? -26.833 -2.476 32.934 1.00 97.00 125 SER A C 1
ATOM 948 O O . SER A 1 125 ? -27.203 -2.642 31.775 1.00 97.00 125 SER A O 1
ATOM 950 N N . GLU A 1 126 ? -26.505 -1.274 33.413 1.00 97.44 126 GLU A N 1
ATOM 951 C CA . GLU A 1 126 ? -26.496 -0.066 32.580 1.00 97.44 126 GLU A CA 1
ATOM 952 C C . GLU A 1 126 ? -25.476 -0.161 31.442 1.00 97.44 126 GLU A C 1
ATOM 954 O O . GLU A 1 126 ? -25.810 0.130 30.295 1.00 97.44 126 GLU A O 1
ATOM 959 N N . LEU A 1 127 ? -24.249 -0.595 31.753 1.00 97.25 127 LEU A N 1
ATOM 960 C CA . LEU A 1 127 ? -23.177 -0.759 30.772 1.00 97.25 127 LEU A CA 1
ATOM 961 C C . LEU A 1 127 ? -23.554 -1.788 29.705 1.00 97.25 127 LEU A C 1
ATOM 963 O O . LEU A 1 127 ? -23.269 -1.570 28.534 1.00 97.25 127 LEU A O 1
ATOM 967 N N . ARG A 1 128 ? -24.232 -2.879 30.083 1.00 97.00 128 ARG A N 1
ATOM 968 C CA . ARG A 1 128 ? -24.716 -3.908 29.151 1.00 97.00 128 ARG A CA 1
ATOM 969 C C . ARG A 1 128 ? -25.769 -3.371 28.187 1.00 97.00 128 ARG A C 1
ATOM 971 O O . ARG A 1 128 ? -25.683 -3.631 26.990 1.00 97.00 128 ARG A O 1
ATOM 978 N N . SER A 1 129 ? -26.719 -2.586 28.691 1.00 96.88 129 SER A N 1
ATOM 979 C CA . SER A 1 129 ? -27.725 -1.927 27.853 1.00 96.88 129 SER A CA 1
ATOM 980 C C . SER A 1 129 ? -27.096 -0.904 26.907 1.00 96.88 129 SER A C 1
ATOM 982 O O . SER A 1 129 ? -27.379 -0.925 25.713 1.00 96.88 129 SER A O 1
ATOM 984 N N . ALA A 1 130 ? -26.203 -0.050 27.414 1.00 96.19 130 ALA A N 1
ATOM 985 C CA . ALA A 1 130 ? -25.495 0.937 26.600 1.00 96.19 130 ALA A CA 1
ATOM 986 C C . ALA A 1 130 ? -24.609 0.275 25.531 1.00 96.19 130 ALA A C 1
ATOM 988 O O . ALA A 1 130 ? -24.590 0.711 24.382 1.00 96.19 130 ALA A O 1
ATOM 989 N N . ALA A 1 131 ? -23.935 -0.822 25.881 1.00 95.81 131 ALA A N 1
ATOM 990 C CA . ALA A 1 131 ? -23.129 -1.614 24.963 1.00 95.81 131 ALA A CA 1
ATOM 991 C C . ALA A 1 131 ? -23.951 -2.223 23.821 1.00 95.81 131 ALA A C 1
ATOM 993 O O . ALA A 1 131 ? -23.522 -2.166 22.671 1.00 95.81 131 ALA A O 1
ATOM 994 N N . LEU A 1 132 ? -25.139 -2.768 24.104 1.00 95.12 132 LEU A N 1
ATOM 995 C CA . LEU A 1 132 ? -26.017 -3.271 23.047 1.00 95.12 132 LEU A CA 1
ATOM 996 C C . LEU A 1 132 ? -26.484 -2.140 22.124 1.00 95.12 132 LEU A C 1
ATOM 998 O O . LEU A 1 132 ? -26.451 -2.304 20.906 1.00 95.12 132 LEU A O 1
ATOM 1002 N N . THR A 1 133 ? -26.855 -0.983 22.682 1.00 95.12 133 THR A N 1
ATOM 1003 C CA . THR A 1 133 ? -27.204 0.199 21.881 1.00 95.12 133 THR A CA 1
ATOM 1004 C C . THR A 1 133 ? -26.038 0.625 20.990 1.00 95.12 133 THR A C 1
ATOM 1006 O O . THR A 1 133 ? -26.249 0.864 19.806 1.00 95.12 133 THR A O 1
ATOM 1009 N N . LEU A 1 134 ? -24.803 0.653 21.508 1.00 93.62 134 LEU A N 1
ATOM 1010 C CA . LEU A 1 134 ? -23.609 0.953 20.710 1.00 93.62 134 LEU A CA 1
ATOM 1011 C C . LEU A 1 134 ? -23.515 0.033 19.487 1.00 93.62 134 LEU A C 1
ATOM 1013 O O . LEU A 1 134 ? -23.398 0.525 18.364 1.00 93.62 134 LEU A O 1
ATOM 1017 N N . LEU A 1 135 ? -23.640 -1.281 19.690 1.00 92.06 135 LEU A N 1
ATOM 1018 C CA . LEU A 1 135 ? -23.610 -2.267 18.604 1.00 92.06 135 LEU A CA 1
ATOM 1019 C C . LEU A 1 135 ? -24.743 -2.047 17.590 1.00 92.06 135 LEU A C 1
ATOM 1021 O O . LEU A 1 135 ? -24.509 -2.081 16.385 1.00 92.06 135 LEU A O 1
ATOM 1025 N N . GLN A 1 136 ? -25.956 -1.746 18.060 1.00 91.75 136 GLN A N 1
ATOM 1026 C CA . GLN A 1 136 ? -27.111 -1.459 17.200 1.00 91.75 136 GLN A CA 1
ATOM 1027 C C . GLN A 1 136 ? -26.959 -0.157 16.401 1.00 91.75 136 GLN A C 1
ATOM 1029 O O . GLN A 1 136 ? -27.469 -0.056 15.288 1.00 91.75 136 GLN A O 1
ATOM 1034 N N . THR A 1 137 ? -26.247 0.834 16.944 1.00 90.44 137 THR A N 1
ATOM 1035 C CA . THR A 1 137 ? -25.952 2.108 16.264 1.00 90.44 137 THR A CA 1
ATOM 1036 C C . THR A 1 137 ? -24.774 2.025 15.287 1.00 90.44 137 THR A C 1
ATOM 1038 O O . THR A 1 137 ? -24.442 3.025 14.655 1.00 90.44 137 THR A O 1
ATOM 1041 N N . GLY A 1 138 ? -24.163 0.845 15.131 1.00 86.44 138 GLY A N 1
ATOM 1042 C CA . GLY A 1 138 ? -23.107 0.596 14.149 1.00 86.44 138 GLY A CA 1
ATOM 1043 C C . GLY A 1 138 ? -21.684 0.623 14.706 1.00 86.44 138 GLY A C 1
ATOM 1044 O O . GLY A 1 138 ? -20.736 0.620 13.926 1.00 86.44 138 GLY A O 1
ATOM 1045 N N . TYR A 1 139 ? -21.497 0.631 16.031 1.00 86.69 139 TYR A N 1
ATOM 1046 C CA . TYR A 1 139 ? -20.169 0.417 16.606 1.00 86.69 139 TYR A CA 1
ATOM 1047 C C . TYR A 1 139 ? -19.679 -1.001 16.285 1.00 86.69 139 TYR A C 1
ATOM 1049 O O . TYR A 1 139 ? -20.273 -1.982 16.731 1.00 86.69 139 TYR A O 1
ATOM 1057 N N . SER A 1 140 ? -18.566 -1.106 15.560 1.00 82.56 140 SER A N 1
ATOM 1058 C CA . SER A 1 140 ? -17.858 -2.361 15.316 1.00 82.56 140 SER A CA 1
ATOM 1059 C C . SER A 1 140 ? -16.480 -2.291 15.986 1.00 82.56 140 SER A C 1
ATOM 1061 O O . SER A 1 140 ? -15.659 -1.458 15.615 1.00 82.56 140 SER A O 1
ATOM 1063 N N . PRO A 1 141 ? -16.187 -3.132 16.994 1.00 75.25 141 PRO A N 1
ATOM 1064 C CA . PRO A 1 141 ? -14.891 -3.115 17.669 1.00 75.25 141 PRO A CA 1
ATOM 1065 C C . PRO A 1 141 ? -13.702 -3.579 16.815 1.00 75.25 141 PRO A C 1
ATOM 1067 O O . PRO A 1 141 ? -12.574 -3.422 17.270 1.00 75.25 141 PRO A O 1
ATOM 1070 N N . ASN A 1 142 ? -13.959 -4.180 15.647 1.00 66.44 142 ASN A N 1
ATOM 1071 C CA . ASN A 1 142 ? -12.957 -4.794 14.765 1.00 66.44 142 ASN A CA 1
ATOM 1072 C C . ASN A 1 142 ? -12.861 -4.116 13.383 1.00 66.44 142 ASN A C 1
ATOM 1074 O O . ASN A 1 142 ? -12.195 -4.655 12.501 1.00 66.44 142 ASN A O 1
ATOM 1078 N N . SER A 1 143 ? -13.590 -3.015 13.165 1.00 55.88 143 SER A N 1
ATOM 1079 C CA . SER A 1 143 ? -13.545 -2.235 11.917 1.00 55.88 143 SER A CA 1
ATOM 1080 C C . SER A 1 143 ? -12.531 -1.114 11.998 1.00 55.88 143 SER A C 1
ATOM 1082 O O . SER A 1 143 ? -12.530 -0.485 13.080 1.00 55.88 143 SER A O 1
#